Protein AF-A0A849I335-F1 (afdb_monomer_lite)

pLDDT: mean 73.87, std 19.02, range [30.97, 94.5]

Foldseek 3Di:
DDDDPVVVVVVVVPPPPPPPPDPPVPDQLLPNDVVCLVVSLVLLQVLQQVLVVVLCVPPVVVVCPGSLVVLCVCLVVPPVCVVPVVSSLSSLQSSQVSLCVPVPDPSNVHHSCSSNPNVSCVSNVVVNVVVCVVCVVVPPVPDDDD

Radius of gyration: 22.43 Å; chains: 1; bounding box: 72×54×36 Å

Secondary structure (DSSP, 8-state):
----HHHHHHHHTTTTSSSSS-------TTTSSGGGHHHHHHHHHHHHHHHHHHHHHH-GGG----HHHHHHHHH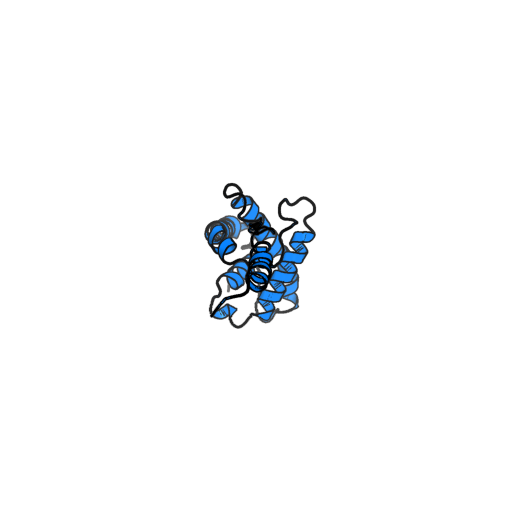TT-TTTTT-HHHHHHHHHHHHHHHHH-TT-TTTT--HHHHT-HHHHHHHHHHHHHHHHHTGGGTTTSSPP-

Sequence (146 aa):
MKMNRKTLVKVAGISLIAGALCACSHQNPLTKDKQNTHDAVVFLYNVATKAQPVIDRQYPQYNINDGAAFYILCMSNASRVRSLPEACERFYQDMANVAKMEKDSPYRSVNLADITDATMWHNLQPSYEEYQSNNADFYSETLPTH

Structure (mmCIF, N/CA/C/O backbone):
data_AF-A0A849I335-F1
#
_entry.id   AF-A0A849I335-F1
#
loop_
_atom_site.group_PDB
_atom_site.id
_atom_site.type_symbol
_atom_site.label_atom_id
_atom_site.label_alt_id
_atom_site.label_comp_id
_atom_site.label_asym_id
_atom_site.label_entity_id
_atom_site.label_seq_id
_atom_site.pdbx_PDB_ins_code
_atom_site.Cartn_x
_atom_site.Cartn_y
_atom_site.Cartn_z
_atom_site.occupancy
_atom_site.B_iso_or_equiv
_atom_site.auth_seq_id
_atom_site.auth_comp_id
_atom_site.auth_asym_id
_atom_site.auth_atom_id
_atom_site.pdbx_PDB_model_num
ATOM 1 N N . MET A 1 1 ? -57.038 -35.726 -4.202 1.00 44.53 1 MET A N 1
ATOM 2 C CA . MET A 1 1 ? -55.665 -36.184 -3.884 1.00 44.53 1 MET A CA 1
ATOM 3 C C . MET A 1 1 ? -55.326 -35.774 -2.456 1.00 44.53 1 MET A C 1
ATOM 5 O O . MET A 1 1 ? -55.276 -34.585 -2.177 1.00 44.53 1 MET A O 1
ATOM 9 N N . LYS A 1 2 ? -55.186 -36.731 -1.527 1.00 40.94 2 LYS A N 1
ATOM 10 C CA . LYS A 1 2 ? -54.819 -36.458 -0.125 1.00 40.94 2 LYS A CA 1
ATOM 11 C C . LYS A 1 2 ? -53.294 -36.388 -0.018 1.00 40.94 2 LYS A C 1
ATOM 13 O O . LYS A 1 2 ? -52.629 -37.417 -0.084 1.00 40.94 2 LYS A O 1
ATOM 18 N N . MET A 1 3 ? -52.746 -35.183 0.120 1.00 41.47 3 MET A N 1
ATOM 19 C CA . MET A 1 3 ? -51.320 -34.985 0.391 1.00 41.47 3 MET A CA 1
ATOM 20 C C . MET A 1 3 ? -50.998 -35.417 1.829 1.00 41.47 3 MET A C 1
ATOM 22 O O . MET A 1 3 ? -51.638 -34.993 2.789 1.00 41.47 3 MET A O 1
ATOM 26 N N . ASN A 1 4 ? -50.029 -36.320 1.957 1.00 46.41 4 ASN A N 1
ATOM 27 C CA . ASN A 1 4 ? -49.679 -37.019 3.188 1.00 46.41 4 ASN A CA 1
ATOM 28 C C . ASN A 1 4 ? -48.866 -36.092 4.120 1.00 46.41 4 ASN A C 1
ATOM 30 O O . ASN A 1 4 ? -47.834 -35.559 3.712 1.00 46.41 4 ASN A O 1
ATOM 34 N N . ARG A 1 5 ? -49.291 -35.917 5.385 1.00 48.34 5 ARG A N 1
ATOM 35 C CA . ARG A 1 5 ? -48.649 -35.026 6.391 1.00 48.34 5 ARG A CA 1
ATOM 36 C C . ARG A 1 5 ? -47.152 -35.301 6.618 1.00 48.34 5 ARG A C 1
ATOM 38 O O . ARG A 1 5 ? -46.440 -34.430 7.106 1.00 48.34 5 ARG A O 1
ATOM 45 N N . LYS A 1 6 ? -46.662 -36.486 6.243 1.00 48.28 6 LYS A N 1
ATOM 46 C CA . LYS A 1 6 ? -45.257 -36.896 6.400 1.00 48.28 6 LYS A CA 1
ATOM 47 C C . LYS A 1 6 ? -44.293 -36.209 5.422 1.00 48.28 6 LYS A C 1
ATOM 49 O O . LYS A 1 6 ? -43.098 -36.182 5.694 1.00 48.28 6 LYS A O 1
ATOM 54 N N . THR A 1 7 ? -44.789 -35.620 4.331 1.00 48.03 7 THR A N 1
ATOM 55 C CA . THR A 1 7 ? -43.936 -34.921 3.351 1.00 48.03 7 THR A CA 1
ATOM 56 C C . THR A 1 7 ? -43.713 -33.450 3.714 1.00 48.03 7 THR A C 1
ATOM 58 O O . THR A 1 7 ? -42.688 -32.884 3.354 1.00 48.03 7 THR A O 1
ATOM 61 N N . LEU A 1 8 ? -44.615 -32.838 4.493 1.00 46.31 8 LEU A N 1
ATOM 62 C CA . LEU A 1 8 ? -44.507 -31.423 4.876 1.00 46.31 8 LEU A CA 1
ATOM 63 C C . LEU A 1 8 ? -43.373 -31.174 5.893 1.00 46.31 8 LEU A C 1
ATOM 65 O O . LEU A 1 8 ? -42.709 -30.142 5.856 1.00 46.31 8 LEU A O 1
ATOM 69 N N . VAL A 1 9 ? -43.104 -32.147 6.770 1.00 49.44 9 VAL A N 1
ATOM 70 C CA . VAL A 1 9 ? -42.127 -32.006 7.868 1.00 49.44 9 VAL A CA 1
ATOM 71 C C . VAL A 1 9 ? -40.674 -32.138 7.386 1.00 49.44 9 VAL A C 1
ATOM 73 O O . VAL A 1 9 ? -39.775 -31.575 8.001 1.00 49.44 9 VAL A O 1
ATOM 76 N N . LYS A 1 10 ? -40.422 -32.804 6.250 1.00 43.75 10 LYS A N 1
ATOM 77 C CA . LYS A 1 10 ? -39.068 -32.879 5.670 1.00 43.75 10 LYS A CA 1
ATOM 78 C C . LYS A 1 10 ? -38.648 -31.610 4.929 1.00 43.75 10 LYS A C 1
ATOM 80 O O . LYS A 1 10 ? -37.455 -31.355 4.827 1.00 43.75 10 LYS A O 1
ATOM 85 N N . VAL A 1 11 ? -39.601 -30.816 4.442 1.00 46.19 11 VAL A N 1
ATOM 86 C CA . VAL A 1 11 ? -39.301 -29.569 3.719 1.00 46.19 11 VAL A CA 1
ATOM 87 C C . VAL A 1 11 ? -39.150 -28.394 4.690 1.00 46.19 11 VAL A C 1
ATOM 89 O O . VAL A 1 11 ? -38.307 -27.533 4.478 1.00 46.19 11 VAL A O 1
ATOM 92 N N . ALA A 1 12 ? -39.877 -28.398 5.813 1.00 47.34 12 ALA A N 1
ATOM 93 C CA . ALA A 1 12 ? -39.787 -27.332 6.815 1.00 47.34 12 ALA A CA 1
ATOM 94 C C . ALA A 1 12 ? -38.504 -27.374 7.678 1.00 47.34 12 ALA A C 1
ATOM 96 O O . ALA A 1 12 ? -38.118 -26.356 8.246 1.00 47.34 12 ALA A O 1
ATOM 97 N N . GLY A 1 13 ? -37.830 -28.527 7.777 1.00 44.16 13 GLY A N 1
ATOM 98 C CA . GLY A 1 13 ? -36.636 -28.702 8.619 1.00 44.16 13 GLY A CA 1
ATOM 99 C C . GLY A 1 13 ? -35.305 -28.286 7.983 1.00 44.16 13 GLY A C 1
ATOM 100 O O . GLY A 1 13 ? -34.298 -28.249 8.681 1.00 44.16 13 GLY A O 1
ATOM 101 N N . ILE A 1 14 ? -35.276 -27.980 6.681 1.00 47.81 14 ILE A N 1
ATOM 102 C CA . ILE A 1 14 ? -34.034 -27.641 5.956 1.00 47.81 14 ILE A CA 1
ATOM 103 C C . ILE A 1 14 ? -33.913 -26.124 5.721 1.00 47.81 14 ILE A C 1
ATOM 105 O O . ILE A 1 14 ? -32.820 -25.607 5.520 1.00 47.81 14 ILE A O 1
ATOM 109 N N . SER A 1 15 ? -35.009 -25.368 5.831 1.00 45.84 15 SER A N 1
ATOM 110 C CA . SER A 1 15 ? -35.026 -23.931 5.516 1.00 45.84 15 SER A CA 1
ATOM 111 C C . SER A 1 15 ? -34.679 -23.001 6.688 1.00 45.84 15 SER A C 1
ATOM 113 O O . SER A 1 15 ? -34.607 -21.794 6.488 1.00 45.84 15 SER A O 1
ATOM 115 N N . LEU A 1 16 ? -34.451 -23.524 7.899 1.00 46.41 16 LEU A N 1
ATOM 116 C CA . LEU A 1 16 ? -34.196 -22.710 9.102 1.00 46.41 16 LEU A CA 1
ATOM 117 C C . LEU A 1 16 ? -32.728 -22.694 9.571 1.00 46.41 16 LEU A C 1
ATOM 119 O O . LEU A 1 16 ? -32.427 -22.082 10.589 1.00 46.41 16 LEU A O 1
ATOM 123 N N . ILE A 1 17 ? -31.800 -23.293 8.812 1.00 48.56 17 ILE A N 1
ATOM 124 C CA . ILE A 1 17 ? -30.348 -23.285 9.112 1.00 48.56 17 ILE A CA 1
ATOM 125 C C . ILE A 1 17 ? -29.553 -22.554 8.010 1.00 48.56 17 ILE A C 1
ATOM 127 O O . ILE A 1 17 ? -28.387 -22.837 7.771 1.00 48.56 17 ILE A O 1
ATOM 131 N N . ALA A 1 18 ? -30.180 -21.610 7.301 1.00 47.25 18 ALA A N 1
ATOM 132 C CA . ALA A 1 18 ? -29.517 -20.824 6.251 1.00 47.25 18 ALA A CA 1
ATOM 133 C C . ALA A 1 18 ? -29.316 -19.337 6.602 1.00 47.25 18 ALA A C 1
ATOM 135 O O . ALA A 1 18 ? -28.767 -18.602 5.791 1.00 47.25 18 ALA A O 1
ATOM 136 N N . GLY A 1 19 ? -29.736 -18.871 7.786 1.00 42.69 19 GLY A N 1
ATOM 137 C CA . GLY A 1 19 ? -29.705 -17.433 8.109 1.00 42.69 19 GLY A CA 1
ATOM 138 C C . GLY A 1 19 ? -28.954 -17.022 9.374 1.00 42.69 19 GLY A C 1
ATOM 139 O O . GLY A 1 19 ? -28.793 -15.830 9.601 1.00 42.69 19 GLY A O 1
ATOM 140 N N . ALA A 1 20 ? -28.511 -17.966 10.210 1.00 48.75 20 ALA A N 1
ATOM 141 C CA . ALA A 1 20 ? -27.988 -17.659 11.549 1.00 48.75 20 ALA A CA 1
ATOM 142 C C . ALA A 1 20 ? -26.482 -17.927 11.731 1.00 48.75 20 ALA A C 1
ATOM 144 O O . ALA A 1 20 ? -25.991 -17.903 12.856 1.00 48.75 20 ALA A O 1
ATOM 145 N N . LEU A 1 21 ? -25.734 -18.161 10.647 1.00 44.47 21 LEU A N 1
ATOM 146 C CA . LEU A 1 21 ? -24.273 -18.239 10.688 1.00 44.47 21 LEU A CA 1
ATOM 147 C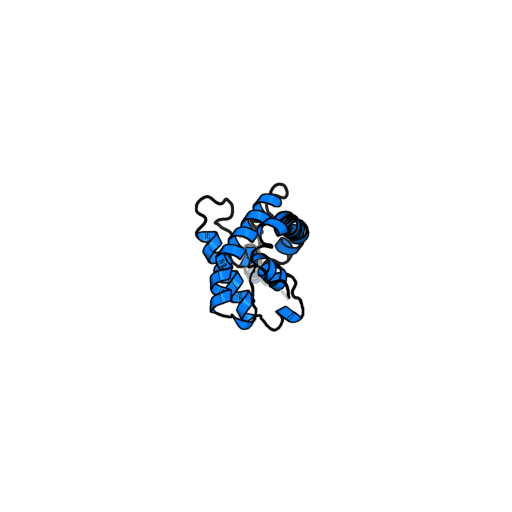 C . LEU A 1 21 ? -23.674 -17.019 9.980 1.00 44.47 21 LEU A C 1
ATOM 149 O O . LEU A 1 21 ? -23.490 -17.004 8.770 1.00 44.47 21 LEU A O 1
ATOM 153 N N . CYS A 1 22 ? -23.394 -16.000 10.788 1.00 45.59 22 CYS A N 1
ATOM 154 C CA . CYS A 1 22 ? -22.252 -15.101 10.646 1.00 45.59 22 CYS A CA 1
ATOM 155 C C . CYS A 1 22 ? -21.998 -14.491 9.258 1.00 45.59 22 CYS A C 1
ATOM 157 O O . CYS A 1 22 ? -20.934 -14.691 8.680 1.00 45.59 22 CYS A O 1
ATOM 159 N N . ALA A 1 23 ? -22.876 -13.604 8.793 1.00 43.69 23 ALA A N 1
ATOM 160 C CA . ALA A 1 23 ? -22.383 -12.466 8.023 1.00 43.69 23 ALA A CA 1
ATOM 161 C C . ALA A 1 23 ? -21.846 -11.423 9.017 1.00 43.69 23 ALA A C 1
ATOM 163 O O . ALA A 1 23 ? -22.449 -10.373 9.226 1.00 43.69 23 ALA A O 1
ATOM 164 N N . CYS A 1 24 ? -20.710 -11.713 9.662 1.00 51.41 24 CYS A N 1
ATOM 165 C CA . CYS A 1 24 ? -19.822 -10.613 10.017 1.00 51.41 24 CYS A CA 1
ATOM 166 C C . CYS A 1 24 ? -19.453 -10.01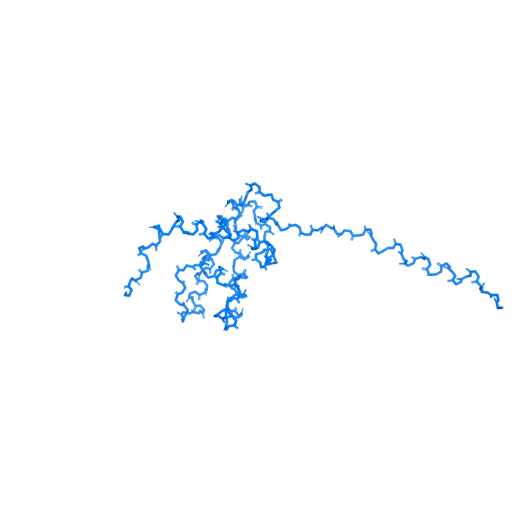2 8.665 1.00 51.41 24 CYS A C 1
ATOM 168 O O . CYS A 1 24 ? -18.678 -10.625 7.934 1.00 51.41 24 CYS A O 1
ATOM 170 N N . SER A 1 25 ? -20.083 -8.904 8.266 1.00 57.91 25 SER A N 1
ATOM 171 C CA . SER A 1 25 ? -19.614 -8.152 7.107 1.00 57.91 25 SER A CA 1
ATOM 172 C C . SER A 1 25 ? -18.126 -7.935 7.343 1.00 57.91 25 SER A C 1
ATOM 174 O O . SER A 1 25 ? -17.770 -7.299 8.338 1.00 57.91 25 SER A O 1
ATOM 176 N N . HIS A 1 26 ? -17.272 -8.557 6.527 1.00 68.38 26 HIS A N 1
ATOM 177 C CA . HIS A 1 26 ? -15.831 -8.374 6.619 1.00 68.38 26 HIS A CA 1
ATOM 178 C C . HIS A 1 26 ? -15.572 -6.898 6.343 1.00 68.38 26 HIS A C 1
ATOM 180 O O . HIS A 1 26 ? -15.600 -6.451 5.200 1.00 68.38 26 HIS A O 1
ATOM 186 N N . GLN A 1 27 ? -15.487 -6.113 7.413 1.00 81.38 27 GLN A N 1
ATOM 187 C CA . GLN A 1 27 ? -15.299 -4.682 7.320 1.00 81.38 27 GLN A CA 1
ATOM 188 C C . GLN A 1 27 ? -13.805 -4.461 7.184 1.00 81.38 27 GLN A C 1
ATOM 190 O O . GLN A 1 27 ? -13.044 -4.813 8.087 1.00 81.38 27 GLN A O 1
ATOM 195 N N . ASN A 1 28 ? -13.406 -3.906 6.044 1.00 90.00 28 ASN A N 1
ATOM 196 C CA . ASN A 1 28 ? -12.010 -3.670 5.732 1.00 90.00 28 ASN A CA 1
ATOM 197 C C . ASN A 1 28 ? -11.363 -2.829 6.853 1.00 90.00 28 ASN A C 1
ATOM 199 O O . ASN A 1 28 ? -11.822 -1.706 7.101 1.00 90.00 28 ASN A O 1
ATOM 203 N N . PRO A 1 29 ? -10.320 -3.334 7.543 1.00 89.50 29 PRO A N 1
ATOM 204 C CA . PRO A 1 29 ? -9.705 -2.641 8.675 1.00 89.50 29 PRO A CA 1
ATOM 205 C C . PRO A 1 29 ? -9.216 -1.230 8.331 1.00 89.50 29 PRO A C 1
ATOM 207 O O . PRO A 1 29 ? -9.213 -0.363 9.199 1.00 89.50 29 PRO A O 1
ATOM 210 N N . LEU A 1 30 ? -8.861 -0.987 7.065 1.00 90.50 30 LEU A N 1
ATOM 211 C CA . LEU A 1 30 ? -8.361 0.296 6.565 1.00 90.50 30 LEU A CA 1
ATOM 212 C C . LEU A 1 30 ? -9.449 1.373 6.468 1.00 90.50 30 LEU A C 1
ATOM 214 O O . LEU A 1 30 ? -9.141 2.558 6.448 1.00 90.50 30 LEU A O 1
ATOM 218 N N . THR A 1 31 ? -10.725 0.983 6.408 1.00 88.88 31 THR A N 1
ATOM 219 C CA . THR A 1 31 ? -11.866 1.918 6.297 1.00 88.88 31 THR A CA 1
ATOM 220 C C . THR A 1 31 ? -12.913 1.716 7.383 1.00 88.88 31 THR A C 1
ATOM 222 O O . THR A 1 31 ? -13.978 2.338 7.355 1.00 88.88 31 THR A O 1
ATOM 225 N N . LYS A 1 32 ? -12.613 0.861 8.365 1.00 83.12 32 LYS A N 1
ATOM 226 C CA . LYS A 1 32 ? -13.505 0.571 9.483 1.00 83.12 32 LYS A CA 1
ATOM 227 C C . LYS A 1 32 ? -13.828 1.828 10.292 1.00 83.12 32 LYS A C 1
ATOM 229 O O . LYS A 1 32 ? -14.997 2.068 10.592 1.00 83.12 32 LYS A O 1
ATOM 234 N N . ASP A 1 33 ? -12.812 2.642 10.562 1.00 76.50 33 ASP A N 1
ATOM 235 C CA . ASP A 1 33 ? -12.925 3.866 11.348 1.00 76.50 33 ASP A CA 1
ATOM 236 C C . ASP A 1 33 ? -12.661 5.082 10.452 1.00 76.50 33 ASP A C 1
ATOM 238 O O . ASP A 1 33 ? -11.518 5.438 10.179 1.00 76.50 33 ASP A O 1
ATOM 242 N N . LYS A 1 34 ? -13.730 5.750 9.993 1.00 66.00 34 LYS A N 1
ATOM 243 C CA . LYS A 1 34 ? -13.641 6.889 9.051 1.00 66.00 34 LYS A CA 1
ATOM 244 C C . LYS A 1 34 ? -12.759 8.051 9.541 1.00 66.00 34 LYS A C 1
ATOM 246 O O . LYS A 1 34 ? -12.281 8.838 8.729 1.00 66.00 34 LYS A O 1
ATOM 251 N N . GLN A 1 35 ? -12.548 8.163 10.854 1.00 62.25 35 GLN A N 1
ATOM 252 C CA . GLN A 1 35 ? -11.694 9.187 11.467 1.00 62.25 35 GLN A CA 1
ATOM 253 C C . GLN A 1 35 ? -10.189 8.891 11.329 1.00 62.25 35 GLN A C 1
ATOM 255 O O . GLN A 1 35 ? -9.396 9.813 11.468 1.00 62.25 35 GLN A O 1
ATOM 260 N N . ASN A 1 36 ? -9.800 7.658 10.981 1.00 77.00 36 ASN A N 1
ATOM 261 C CA . ASN A 1 36 ? -8.402 7.222 10.846 1.00 77.00 36 ASN A CA 1
ATOM 262 C C . ASN A 1 36 ? -7.955 7.028 9.389 1.00 77.00 36 ASN A C 1
ATOM 264 O O . ASN A 1 36 ? -7.040 6.264 9.090 1.00 77.00 36 ASN A O 1
ATOM 268 N N . THR A 1 37 ? -8.588 7.759 8.471 1.00 84.75 37 THR A N 1
ATOM 269 C CA . THR A 1 37 ? -8.240 7.758 7.042 1.00 84.75 37 THR A CA 1
ATOM 270 C C . THR A 1 37 ? -6.763 8.116 6.820 1.00 84.75 37 THR A C 1
ATOM 272 O O . THR A 1 37 ? -6.104 7.491 5.995 1.00 84.75 37 THR A O 1
ATOM 275 N N . HIS A 1 38 ? -6.214 9.058 7.598 1.00 87.56 38 HIS A N 1
ATOM 276 C CA . HIS A 1 38 ? -4.799 9.434 7.520 1.00 87.56 38 HIS A CA 1
ATOM 277 C C . HIS A 1 38 ? -3.862 8.278 7.901 1.00 87.56 38 HIS A C 1
ATOM 279 O O . HIS A 1 38 ? -2.977 7.932 7.125 1.00 87.56 38 HIS A O 1
ATOM 285 N N . ASP A 1 39 ? -4.093 7.631 9.047 1.00 89.06 39 ASP A N 1
ATOM 286 C CA . ASP A 1 39 ? -3.271 6.506 9.513 1.00 89.06 39 ASP A CA 1
ATOM 287 C C . ASP A 1 39 ? -3.319 5.325 8.535 1.00 89.06 39 ASP A C 1
ATOM 289 O O . ASP A 1 39 ? -2.298 4.685 8.277 1.00 89.06 39 ASP A O 1
ATOM 293 N N . ALA A 1 40 ? -4.491 5.058 7.949 1.00 91.94 40 ALA A N 1
ATOM 294 C CA . ALA A 1 40 ?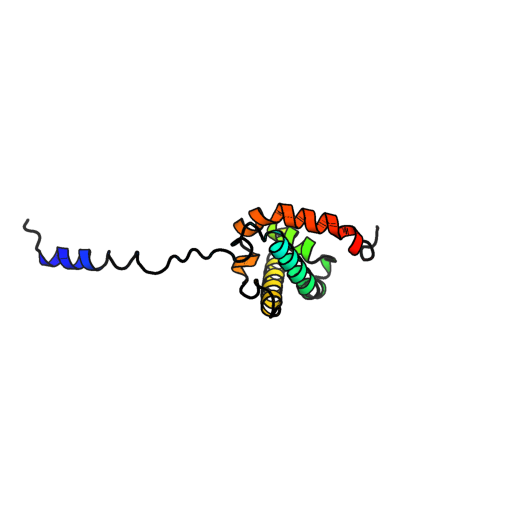 -4.657 4.029 6.928 1.00 91.94 40 ALA A CA 1
ATOM 295 C C . ALA A 1 40 ? -3.854 4.352 5.657 1.00 91.94 40 ALA A C 1
ATOM 297 O O . ALA A 1 40 ? -3.196 3.468 5.107 1.00 91.94 40 ALA A O 1
ATOM 298 N N . VAL A 1 41 ? -3.861 5.613 5.215 1.00 91.94 41 VAL A N 1
ATOM 299 C CA . VAL A 1 41 ? -3.063 6.082 4.071 1.00 91.94 41 VAL A CA 1
ATOM 300 C C . VAL A 1 41 ? -1.567 5.963 4.355 1.00 91.94 41 VAL A C 1
ATOM 302 O O . VAL A 1 41 ? -0.847 5.379 3.547 1.00 91.94 41 VAL A O 1
ATOM 305 N N . VAL A 1 42 ? -1.102 6.440 5.513 1.00 90.75 42 VAL A N 1
ATOM 306 C CA . VAL A 1 42 ? 0.308 6.337 5.926 1.00 90.75 42 VAL A CA 1
ATOM 307 C C . VAL A 1 42 ? 0.745 4.875 5.983 1.00 90.75 42 VAL A C 1
ATOM 309 O O . VAL A 1 42 ? 1.829 4.519 5.518 1.00 90.75 42 VAL A O 1
ATOM 312 N N . PHE A 1 43 ? -0.106 4.000 6.518 1.00 92.25 43 PHE A N 1
ATOM 313 C CA . PHE A 1 43 ? 0.155 2.569 6.548 1.00 92.25 43 PHE A CA 1
ATOM 314 C C . PHE A 1 43 ? 0.283 1.974 5.140 1.00 92.25 43 PHE A C 1
ATOM 316 O O . PHE A 1 43 ? 1.280 1.309 4.860 1.00 92.25 43 PHE A O 1
ATOM 323 N N . LEU A 1 44 ? -0.683 2.228 4.251 1.00 93.00 44 LEU A N 1
ATOM 324 C CA . LEU A 1 44 ? -0.657 1.723 2.876 1.00 93.00 44 LEU A CA 1
ATOM 325 C C . LEU A 1 44 ? 0.572 2.217 2.111 1.00 93.00 44 LEU A C 1
ATOM 327 O O . LEU A 1 44 ? 1.234 1.415 1.454 1.00 93.00 44 LEU A O 1
ATOM 331 N N . TYR A 1 45 ? 0.916 3.497 2.258 1.00 91.25 45 TYR A N 1
ATOM 332 C CA . TYR A 1 45 ? 2.106 4.088 1.655 1.00 91.25 45 TYR A CA 1
ATOM 333 C C . TYR A 1 45 ? 3.378 3.381 2.135 1.00 91.25 45 TYR A C 1
ATOM 335 O O . TYR A 1 45 ? 4.176 2.906 1.331 1.00 91.25 45 TYR A O 1
ATOM 343 N N . ASN A 1 46 ? 3.546 3.229 3.452 1.00 90.25 46 ASN A N 1
ATOM 344 C CA . ASN A 1 46 ? 4.717 2.571 4.033 1.00 90.25 46 ASN A CA 1
ATOM 345 C C . ASN A 1 46 ? 4.857 1.115 3.584 1.00 90.25 46 ASN A C 1
ATOM 347 O O . ASN A 1 46 ? 5.959 0.653 3.282 1.00 90.25 46 ASN A O 1
ATOM 351 N N . VAL A 1 47 ? 3.743 0.386 3.547 1.00 92.62 47 VAL A N 1
ATOM 352 C CA . VAL A 1 47 ? 3.709 -1.004 3.095 1.00 92.62 47 VAL A CA 1
ATOM 353 C C . VAL A 1 47 ? 4.060 -1.103 1.605 1.00 92.62 47 VAL A C 1
ATOM 355 O O . VAL A 1 47 ? 4.850 -1.971 1.233 1.00 92.62 4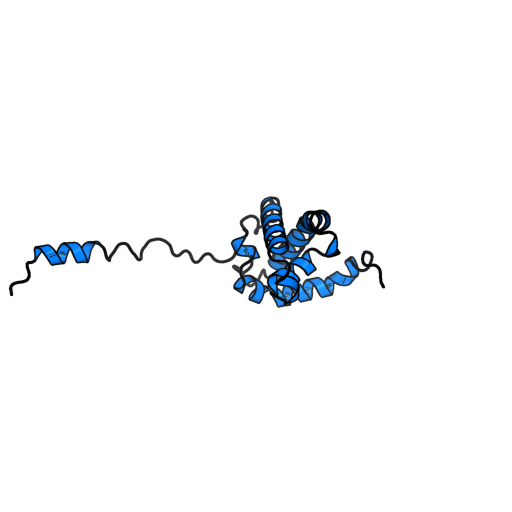7 VAL A O 1
ATOM 358 N N . ALA A 1 48 ? 3.545 -0.198 0.768 1.00 91.50 48 ALA A N 1
ATOM 359 C CA . ALA A 1 48 ? 3.849 -0.133 -0.660 1.00 91.50 48 ALA A CA 1
ATOM 360 C C . ALA A 1 48 ? 5.336 0.172 -0.918 1.00 91.50 48 ALA A C 1
ATOM 362 O O . ALA A 1 48 ? 6.000 -0.550 -1.663 1.00 91.50 48 ALA A O 1
ATOM 363 N N . THR A 1 49 ? 5.893 1.171 -0.232 1.00 88.56 49 THR A N 1
ATOM 364 C CA . THR A 1 49 ? 7.317 1.536 -0.313 1.00 88.56 49 THR A CA 1
ATOM 365 C C . THR A 1 49 ? 8.227 0.382 0.111 1.00 88.56 49 THR A C 1
ATOM 367 O O . THR A 1 49 ? 9.220 0.084 -0.547 1.00 88.56 49 THR A O 1
ATOM 370 N N . LYS A 1 50 ? 7.879 -0.341 1.180 1.00 90.06 50 LYS A N 1
ATOM 371 C CA . LYS A 1 50 ? 8.645 -1.514 1.637 1.00 90.06 50 LYS A CA 1
ATOM 372 C C . LYS A 1 50 ? 8.520 -2.725 0.704 1.00 90.06 50 LYS A C 1
ATOM 374 O O . LYS A 1 50 ? 9.426 -3.557 0.683 1.00 90.06 50 LYS A O 1
ATOM 379 N N . ALA A 1 51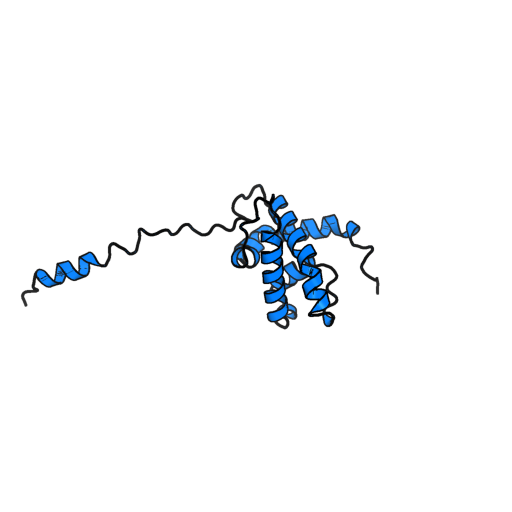 ? 7.432 -2.840 -0.057 1.00 89.94 51 ALA A N 1
ATOM 380 C CA . ALA A 1 51 ? 7.237 -3.899 -1.048 1.00 89.94 51 ALA A CA 1
ATOM 381 C C . ALA A 1 51 ? 7.967 -3.621 -2.381 1.00 89.94 51 ALA A C 1
ATOM 383 O O . ALA A 1 51 ? 8.295 -4.560 -3.111 1.00 89.94 51 ALA A O 1
ATOM 384 N N . GLN A 1 52 ? 8.277 -2.354 -2.678 1.00 86.25 52 GLN A N 1
ATOM 385 C CA . GLN A 1 52 ? 8.913 -1.904 -3.924 1.00 86.25 52 GLN A CA 1
ATOM 386 C C . GLN A 1 52 ? 10.170 -2.698 -4.338 1.00 86.25 52 GLN A C 1
ATOM 388 O O . GLN A 1 52 ? 10.230 -3.116 -5.497 1.00 86.25 52 GLN A O 1
ATOM 393 N N . PRO A 1 53 ? 11.132 -3.031 -3.445 1.00 83.06 53 PRO A N 1
ATOM 394 C CA . PRO A 1 53 ? 12.367 -3.708 -3.855 1.00 83.06 53 PRO A CA 1
ATOM 395 C C . PRO A 1 53 ? 12.166 -5.102 -4.470 1.00 83.06 53 PRO A C 1
ATOM 397 O O . PRO A 1 53 ? 13.108 -5.676 -5.031 1.00 83.06 53 PRO A O 1
ATOM 400 N N . VAL A 1 54 ? 10.981 -5.705 -4.310 1.00 71.69 54 VAL A N 1
ATOM 401 C CA . VAL A 1 54 ? 10.638 -6.967 -4.978 1.00 71.69 54 VAL A CA 1
ATOM 402 C C . VAL A 1 54 ? 10.267 -6.724 -6.437 1.00 71.69 54 VAL A C 1
ATOM 404 O O . VAL A 1 54 ? 10.695 -7.484 -7.307 1.00 71.69 54 VAL A O 1
ATOM 407 N N . ILE A 1 55 ? 9.544 -5.641 -6.713 1.00 71.94 55 ILE A N 1
ATOM 408 C CA . ILE A 1 55 ? 9.157 -5.251 -8.067 1.00 71.94 55 ILE A CA 1
ATOM 409 C C . ILE A 1 55 ? 10.356 -4.738 -8.851 1.00 71.94 55 ILE A C 1
ATOM 411 O O . ILE A 1 55 ? 10.545 -5.184 -9.978 1.00 71.94 55 ILE A O 1
ATOM 415 N N . ASP A 1 56 ? 11.233 -3.942 -8.242 1.00 74.88 56 ASP A N 1
ATOM 416 C CA . ASP A 1 56 ? 12.448 -3.449 -8.910 1.00 74.88 56 ASP A CA 1
ATOM 417 C C . ASP A 1 56 ? 13.348 -4.590 -9.397 1.00 74.88 56 ASP A C 1
ATOM 419 O O . ASP A 1 56 ? 13.945 -4.524 -10.471 1.00 74.88 56 ASP A O 1
ATOM 423 N N . ARG A 1 57 ? 13.417 -5.682 -8.623 1.00 75.62 57 ARG A N 1
ATOM 424 C CA . ARG A 1 57 ? 14.190 -6.876 -8.990 1.00 75.62 57 ARG A CA 1
ATOM 425 C C . ARG A 1 57 ? 13.515 -7.741 -10.044 1.00 75.62 57 ARG A C 1
ATOM 427 O O . ARG A 1 57 ? 14.211 -8.315 -10.876 1.00 75.62 57 ARG A O 1
ATOM 434 N N . GLN A 1 58 ? 12.199 -7.913 -9.962 1.00 71.88 58 GLN A N 1
ATOM 435 C CA . GLN A 1 58 ? 11.468 -8.841 -10.833 1.00 71.88 58 GLN A CA 1
ATOM 436 C C . GLN A 1 58 ? 11.027 -8.195 -12.146 1.00 71.88 58 GLN A C 1
ATOM 438 O O . GLN A 1 58 ? 10.886 -8.890 -13.150 1.00 71.88 58 GLN A O 1
ATOM 443 N N . TYR A 1 59 ? 10.852 -6.876 -12.151 1.00 70.88 59 TYR A N 1
ATOM 444 C CA . TYR A 1 59 ? 10.330 -6.120 -13.279 1.00 70.88 59 TYR A CA 1
ATOM 445 C C . TYR A 1 59 ? 11.099 -4.806 -13.521 1.00 70.88 59 TYR A C 1
ATOM 447 O O . TYR A 1 59 ? 10.503 -3.723 -13.550 1.00 70.88 59 TYR A O 1
ATOM 455 N N . PRO A 1 60 ? 12.425 -4.878 -13.746 1.00 69.38 60 PRO A N 1
ATOM 456 C CA . PRO A 1 60 ? 13.281 -3.699 -13.906 1.00 69.38 60 PRO A CA 1
ATOM 457 C C . PRO A 1 60 ? 12.864 -2.794 -15.078 1.00 69.38 60 PRO A C 1
ATOM 459 O O . PRO A 1 60 ? 13.149 -1.599 -15.074 1.00 69.38 60 PRO A O 1
ATOM 462 N N . GLN A 1 61 ? 12.150 -3.332 -16.072 1.00 65.06 61 GLN A N 1
ATOM 463 C CA . GLN A 1 61 ? 11.656 -2.588 -17.232 1.00 65.06 61 GLN A CA 1
ATOM 464 C C . GLN A 1 61 ? 10.624 -1.501 -16.898 1.00 65.06 61 GLN A C 1
ATOM 466 O O . GLN A 1 61 ? 10.365 -0.647 -17.744 1.00 65.06 61 GLN A O 1
ATOM 471 N N . TYR A 1 62 ? 10.013 -1.532 -15.709 1.00 64.44 62 TYR A N 1
ATOM 472 C CA . TYR A 1 62 ? 8.999 -0.544 -15.331 1.00 64.44 62 TYR A CA 1
ATOM 473 C C . TYR A 1 62 ? 9.565 0.673 -14.597 1.00 64.44 62 TYR A C 1
ATOM 475 O O . TYR A 1 62 ? 8.821 1.635 -14.436 1.00 64.44 62 TYR A O 1
ATOM 483 N N . ASN A 1 63 ? 10.855 0.664 -14.218 1.00 63.78 63 ASN A N 1
ATOM 484 C CA . ASN A 1 63 ? 11.545 1.776 -13.544 1.00 63.78 63 ASN A CA 1
ATOM 485 C C . ASN A 1 63 ? 10.690 2.407 -12.426 1.00 63.78 63 ASN A C 1
ATOM 487 O O . ASN A 1 63 ? 10.398 3.606 -12.427 1.00 63.78 63 ASN A O 1
ATOM 491 N N . ILE A 1 64 ? 10.196 1.555 -11.526 1.00 65.88 64 ILE A N 1
ATOM 492 C CA . ILE A 1 64 ? 9.249 1.940 -10.483 1.00 65.88 64 ILE A CA 1
ATOM 493 C C . ILE A 1 64 ? 10.047 2.429 -9.280 1.00 65.88 64 ILE A C 1
ATOM 495 O O . ILE A 1 64 ? 10.400 1.666 -8.396 1.00 65.88 64 ILE A O 1
ATOM 499 N N . ASN A 1 65 ? 10.330 3.726 -9.236 1.00 66.81 65 ASN A N 1
ATOM 500 C CA . ASN A 1 65 ? 11.083 4.310 -8.121 1.00 66.81 65 ASN A CA 1
ATOM 501 C C . ASN A 1 65 ? 10.203 4.675 -6.915 1.00 66.81 65 ASN A C 1
ATOM 503 O O . ASN A 1 65 ? 10.727 5.107 -5.892 1.00 66.81 65 ASN A O 1
ATOM 507 N N . ASP A 1 66 ? 8.890 4.461 -7.022 1.00 79.38 66 ASP A N 1
ATOM 508 C CA . ASP A 1 66 ? 7.910 4.760 -5.983 1.00 79.38 66 ASP A CA 1
ATOM 509 C C . ASP A 1 66 ? 6.866 3.629 -5.899 1.00 79.38 66 ASP A C 1
ATOM 511 O O . ASP A 1 66 ? 5.981 3.491 -6.753 1.00 79.38 66 ASP A O 1
ATOM 515 N N . GLY A 1 67 ? 6.975 2.800 -4.856 1.00 83.12 67 GLY A N 1
ATOM 516 C CA . GLY A 1 67 ? 6.014 1.734 -4.571 1.00 83.12 67 GLY A CA 1
ATOM 517 C C . GLY A 1 67 ? 4.587 2.249 -4.356 1.00 83.12 67 GLY A C 1
ATOM 518 O O . GLY A 1 67 ? 3.632 1.584 -4.759 1.00 83.12 67 GLY A O 1
ATOM 519 N N . ALA A 1 68 ? 4.411 3.445 -3.789 1.00 85.38 68 ALA A N 1
ATOM 520 C CA . ALA A 1 68 ? 3.097 4.050 -3.614 1.00 85.38 68 ALA A CA 1
ATOM 521 C C . ALA A 1 68 ? 2.485 4.471 -4.956 1.00 85.38 68 ALA A C 1
ATOM 523 O O . ALA A 1 68 ? 1.309 4.193 -5.196 1.00 85.38 68 ALA A O 1
ATOM 524 N N . ALA A 1 69 ? 3.276 5.048 -5.865 1.00 82.25 69 ALA A N 1
ATOM 525 C CA . ALA A 1 69 ? 2.831 5.321 -7.233 1.00 82.25 69 ALA A CA 1
ATOM 526 C C . ALA A 1 69 ? 2.427 4.033 -7.966 1.00 82.25 69 ALA A C 1
ATOM 528 O O . ALA A 1 69 ? 1.425 4.009 -8.684 1.00 82.25 69 ALA A O 1
ATOM 529 N N . PHE A 1 70 ? 3.168 2.942 -7.759 1.00 83.75 70 PHE A N 1
ATOM 530 C CA . PHE A 1 70 ? 2.824 1.648 -8.343 1.00 83.75 70 PHE A CA 1
ATOM 531 C C . PHE A 1 70 ? 1.550 1.045 -7.754 1.00 83.75 70 PHE A C 1
ATOM 533 O O . PHE A 1 70 ? 0.741 0.484 -8.492 1.00 83.75 70 PHE A O 1
ATOM 540 N N . TYR A 1 71 ? 1.321 1.219 -6.452 1.00 88.88 71 TYR A N 1
ATOM 541 C CA . TYR A 1 71 ? 0.071 0.827 -5.811 1.00 88.88 71 TYR A CA 1
ATOM 542 C C . TYR A 1 71 ? -1.134 1.542 -6.438 1.00 88.88 71 TYR A C 1
ATOM 544 O O . TYR A 1 71 ? -2.083 0.880 -6.866 1.00 88.88 71 TYR A O 1
ATOM 552 N N . ILE A 1 72 ? -1.065 2.876 -6.564 1.00 86.50 72 ILE A N 1
ATOM 553 C CA . ILE A 1 72 ? -2.102 3.697 -7.216 1.00 86.50 72 ILE A CA 1
ATOM 554 C C . ILE A 1 72 ? -2.324 3.213 -8.646 1.00 86.50 72 ILE A C 1
ATOM 556 O O . ILE A 1 72 ? -3.464 3.007 -9.065 1.00 86.50 72 ILE A O 1
ATOM 560 N N . LEU A 1 73 ? -1.234 3.001 -9.391 1.00 82.81 73 LEU A N 1
ATOM 561 C CA . LEU A 1 73 ? -1.288 2.501 -10.757 1.00 82.81 73 LEU A CA 1
ATOM 562 C C . LEU A 1 73 ? -2.088 1.194 -10.791 1.00 82.81 73 LEU A C 1
ATOM 564 O O . LEU A 1 73 ? -3.115 1.143 -11.465 1.00 82.81 73 LEU A O 1
ATOM 568 N N . CYS A 1 74 ? -1.704 0.192 -10.001 1.00 86.31 74 CYS A N 1
ATOM 569 C CA . CYS A 1 74 ? -2.390 -1.094 -9.947 1.00 86.31 74 CYS A CA 1
ATOM 570 C C . CYS A 1 74 ? -3.877 -0.980 -9.545 1.00 86.31 74 CYS A C 1
ATOM 572 O O . CYS A 1 74 ? -4.721 -1.611 -10.180 1.00 86.31 74 CYS A O 1
ATOM 574 N N . MET A 1 75 ? -4.230 -0.129 -8.571 1.00 88.38 75 MET A N 1
ATOM 575 C CA . MET A 1 75 ? -5.627 0.066 -8.138 1.00 88.38 75 MET A CA 1
ATOM 576 C C . MET A 1 75 ? -6.481 0.863 -9.136 1.00 88.38 75 MET A C 1
ATOM 578 O O . MET A 1 75 ? -7.685 0.629 -9.254 1.00 88.38 75 MET A O 1
ATOM 582 N N . SER A 1 76 ? -5.877 1.779 -9.900 1.00 79.31 76 SER A N 1
ATOM 583 C CA . SER A 1 76 ? -6.582 2.636 -10.866 1.00 79.31 76 SER A CA 1
ATOM 584 C C . SER A 1 76 ? -7.173 1.877 -12.062 1.00 79.31 76 SER A C 1
ATOM 586 O O . SER A 1 76 ? -7.947 2.448 -12.831 1.00 79.31 76 SER A O 1
ATOM 588 N N . ASN A 1 77 ? -6.804 0.601 -12.261 1.00 67.25 77 ASN A N 1
ATOM 589 C CA . ASN A 1 77 ? -7.175 -0.199 -13.436 1.00 67.25 77 ASN A CA 1
ATOM 590 C C . ASN A 1 77 ? -6.875 0.503 -14.780 1.00 67.25 77 ASN A C 1
ATOM 592 O O . ASN A 1 77 ? -7.517 0.218 -15.804 1.00 67.25 77 ASN A O 1
ATOM 596 N N . ALA A 1 78 ? -5.901 1.424 -14.792 1.00 64.62 78 ALA A N 1
ATOM 597 C CA . ALA A 1 78 ? -5.496 2.160 -15.980 1.00 64.62 78 ALA A CA 1
ATOM 598 C C . ALA A 1 78 ? -5.126 1.197 -17.120 1.00 64.62 78 ALA A C 1
ATOM 600 O O . ALA A 1 78 ? -4.653 0.083 -16.907 1.00 64.62 78 ALA A O 1
ATOM 601 N N . SER A 1 79 ? -5.304 1.613 -18.372 1.00 55.97 79 SER A N 1
ATOM 602 C CA . SER A 1 79 ? -5.002 0.773 -19.543 1.00 55.97 79 SER A CA 1
ATOM 603 C C . SER A 1 79 ? -3.561 0.234 -19.555 1.00 55.97 79 SER A C 1
ATOM 605 O O . SER A 1 79 ? -3.353 -0.907 -19.958 1.00 55.97 79 SER A O 1
ATOM 607 N N . ARG A 1 80 ? -2.592 0.999 -19.030 1.00 52.81 80 ARG A N 1
ATOM 608 C CA . ARG A 1 80 ? -1.192 0.575 -18.806 1.00 52.81 80 ARG A CA 1
ATOM 609 C C . ARG A 1 80 ? -1.022 -0.545 -17.766 1.00 52.81 80 ARG A C 1
ATOM 611 O O . ARG A 1 80 ? -0.029 -1.258 -17.803 1.00 52.81 80 ARG A O 1
ATOM 618 N N . VAL A 1 81 ? -1.979 -0.716 -16.858 1.00 57.56 81 VAL A N 1
ATOM 619 C CA . VAL A 1 81 ? -1.999 -1.758 -15.812 1.00 57.56 81 VAL A CA 1
ATOM 620 C C . VAL A 1 81 ? -2.560 -3.062 -16.348 1.00 57.56 81 VAL A C 1
ATOM 622 O O . VAL A 1 81 ? -2.150 -4.134 -15.920 1.00 57.56 81 VAL A O 1
ATOM 625 N N . ARG A 1 82 ? -3.459 -2.997 -17.338 1.00 56.41 82 ARG A N 1
ATOM 626 C CA . ARG A 1 82 ? -4.023 -4.200 -17.973 1.00 56.41 82 ARG A CA 1
ATOM 627 C C . ARG A 1 82 ? -2.955 -5.066 -18.647 1.00 56.41 82 ARG A C 1
ATOM 629 O O . ARG A 1 82 ? -3.191 -6.249 -18.852 1.00 56.41 82 ARG A O 1
ATOM 636 N N . SER A 1 83 ? -1.790 -4.495 -18.961 1.00 60.03 83 SER A N 1
ATOM 637 C CA . SER A 1 83 ? -0.611 -5.228 -19.434 1.00 60.03 83 SER A CA 1
ATOM 638 C C . SER A 1 83 ? 0.283 -5.794 -18.321 1.00 60.03 83 SER A C 1
ATOM 640 O O . SER A 1 83 ? 1.246 -6.478 -18.649 1.00 60.03 83 SER A O 1
ATOM 642 N N . LEU A 1 84 ? -0.010 -5.529 -17.038 1.00 73.38 84 LEU A N 1
ATOM 643 C CA . LEU A 1 84 ? 0.807 -5.876 -15.859 1.00 73.38 84 LEU A CA 1
ATOM 644 C C . LEU A 1 84 ? 0.077 -6.683 -14.760 1.00 73.38 84 LEU A C 1
ATOM 646 O O . LEU A 1 84 ? 0.371 -6.473 -13.579 1.00 73.38 84 LEU A O 1
ATOM 650 N N . PRO A 1 85 ? -0.860 -7.599 -15.076 1.00 79.44 85 PRO A N 1
ATOM 651 C CA . PRO A 1 85 ? -1.653 -8.266 -14.042 1.00 79.44 85 PRO A CA 1
ATOM 652 C C . PRO A 1 85 ? -0.786 -9.051 -13.046 1.00 79.44 85 PRO A C 1
ATOM 654 O O . PRO A 1 85 ? -0.989 -8.941 -11.840 1.00 79.44 85 PRO A O 1
ATOM 657 N N . GLU A 1 86 ? 0.233 -9.761 -13.534 1.00 84.12 86 GLU A N 1
ATOM 658 C CA . GLU A 1 86 ? 1.141 -10.562 -12.700 1.00 84.12 86 GLU A CA 1
ATOM 659 C C . GLU A 1 86 ? 2.014 -9.694 -11.780 1.00 84.12 86 GLU A C 1
ATOM 661 O O . GLU A 1 86 ? 2.253 -10.048 -10.624 1.00 84.12 86 GLU A O 1
ATOM 666 N N . ALA A 1 87 ? 2.459 -8.528 -12.262 1.00 84.69 87 ALA A N 1
ATOM 667 C CA . ALA A 1 87 ? 3.271 -7.608 -11.470 1.00 84.69 87 ALA A CA 1
ATOM 668 C C . ALA A 1 87 ? 2.453 -6.968 -10.340 1.00 84.69 87 ALA A C 1
ATOM 670 O O . ALA A 1 87 ? 2.926 -6.901 -9.206 1.00 84.69 87 ALA A O 1
ATOM 671 N N . CYS A 1 88 ? 1.214 -6.555 -10.622 1.00 87.50 88 CYS A N 1
ATOM 672 C CA . CYS A 1 88 ? 0.316 -6.020 -9.602 1.00 87.50 88 CYS A CA 1
ATOM 673 C C . CYS A 1 88 ? -0.083 -7.084 -8.577 1.00 87.50 88 CYS A C 1
ATOM 675 O O . CYS A 1 88 ? -0.001 -6.828 -7.378 1.00 87.50 88 CYS A O 1
ATOM 677 N N . GLU A 1 89 ? -0.440 -8.295 -9.019 1.00 89.56 89 GLU A N 1
ATOM 678 C CA . GLU A 1 89 ? -0.751 -9.397 -8.104 1.00 89.56 89 GLU A CA 1
ATOM 679 C C . GLU A 1 89 ? 0.422 -9.684 -7.165 1.00 89.56 89 GLU A C 1
ATOM 681 O O . GLU A 1 89 ? 0.246 -9.762 -5.945 1.00 89.56 89 GLU A O 1
ATOM 686 N N . ARG A 1 90 ? 1.635 -9.783 -7.720 1.00 89.94 90 ARG A N 1
ATOM 687 C CA . ARG A 1 90 ? 2.830 -10.021 -6.920 1.00 89.94 90 ARG A CA 1
ATOM 688 C C . ARG A 1 90 ? 3.080 -8.896 -5.920 1.00 89.94 90 ARG A C 1
ATOM 690 O O . ARG A 1 90 ? 3.341 -9.165 -4.749 1.00 89.94 90 ARG A O 1
ATOM 697 N N . PHE A 1 91 ? 2.958 -7.651 -6.363 1.00 91.06 91 PHE A N 1
ATOM 698 C CA . PHE A 1 91 ? 3.145 -6.495 -5.499 1.00 91.06 91 PHE A CA 1
ATOM 699 C C . PHE A 1 91 ? 2.162 -6.481 -4.330 1.00 91.06 91 PHE A C 1
ATOM 701 O O . PHE A 1 91 ? 2.569 -6.283 -3.187 1.00 91.06 91 PHE A O 1
ATOM 708 N N . TYR A 1 92 ? 0.887 -6.779 -4.581 1.00 92.94 92 TYR A N 1
ATOM 709 C CA . TYR A 1 92 ? -0.105 -6.877 -3.516 1.00 92.94 92 TYR A CA 1
ATOM 710 C C . TYR A 1 92 ? 0.212 -8.003 -2.527 1.00 92.94 92 TYR A C 1
ATOM 712 O O . TYR A 1 92 ? 0.062 -7.827 -1.319 1.00 92.94 92 TYR A O 1
ATOM 720 N N . GLN A 1 93 ? 0.688 -9.157 -2.998 1.00 93.38 93 GLN A N 1
ATOM 721 C CA . GLN A 1 93 ? 1.118 -10.233 -2.100 1.00 93.38 93 GLN A CA 1
ATOM 722 C C . GLN A 1 93 ? 2.269 -9.781 -1.193 1.00 93.38 93 GLN A C 1
ATOM 724 O O . GLN A 1 93 ? 2.252 -10.057 0.009 1.00 93.38 93 GLN A O 1
ATOM 729 N N . ASP A 1 94 ? 3.239 -9.050 -1.739 1.00 92.44 94 ASP A N 1
ATOM 730 C CA . ASP A 1 94 ? 4.367 -8.530 -0.970 1.00 92.44 94 ASP A CA 1
ATOM 731 C C . ASP A 1 94 ? 3.932 -7.437 0.016 1.00 92.44 94 ASP A C 1
ATOM 733 O O . ASP A 1 94 ? 4.333 -7.482 1.179 1.00 92.44 94 ASP A O 1
ATOM 737 N N . MET A 1 95 ? 3.015 -6.547 -0.373 1.00 94.50 95 MET A N 1
ATOM 738 C CA . MET A 1 95 ? 2.367 -5.609 0.549 1.00 94.50 95 MET A CA 1
ATOM 739 C C . MET A 1 95 ? 1.679 -6.340 1.713 1.00 94.50 95 MET A C 1
ATOM 741 O O . MET A 1 95 ? 1.906 -6.011 2.876 1.00 94.50 95 MET A O 1
ATOM 745 N N . ALA A 1 96 ? 0.891 -7.384 1.440 1.00 94.12 96 ALA A N 1
ATOM 746 C CA . ALA A 1 96 ? 0.248 -8.173 2.493 1.00 94.12 96 ALA A CA 1
ATOM 747 C C . ALA A 1 96 ? 1.266 -8.883 3.403 1.00 94.12 96 ALA A C 1
ATOM 749 O O . ALA A 1 96 ? 1.003 -9.087 4.589 1.00 94.12 96 ALA A O 1
ATOM 750 N N . ASN A 1 97 ? 2.423 -9.281 2.873 1.00 92.62 97 ASN A N 1
ATOM 751 C CA . ASN A 1 97 ? 3.490 -9.878 3.671 1.00 92.62 97 ASN A CA 1
ATOM 752 C C . ASN A 1 97 ? 4.171 -8.842 4.568 1.00 92.62 97 ASN A C 1
ATOM 754 O O . ASN A 1 97 ? 4.366 -9.116 5.750 1.00 92.62 97 ASN A O 1
ATOM 758 N N . VAL A 1 98 ? 4.472 -7.654 4.041 1.00 92.44 98 VAL A N 1
ATOM 759 C CA . VAL A 1 98 ? 5.028 -6.536 4.816 1.00 92.44 98 VAL A CA 1
ATOM 760 C C . VAL A 1 98 ? 4.056 -6.106 5.915 1.00 92.44 98 VAL A C 1
ATOM 762 O O . VAL A 1 98 ? 4.463 -5.989 7.067 1.00 92.44 98 VAL A O 1
ATOM 765 N N . ALA A 1 99 ? 2.765 -5.963 5.602 1.00 92.69 99 ALA A N 1
ATOM 766 C CA . ALA A 1 99 ? 1.720 -5.617 6.567 1.00 92.69 99 ALA A CA 1
ATOM 767 C C . ALA A 1 99 ? 1.726 -6.534 7.806 1.00 92.69 99 ALA A C 1
ATOM 769 O O . ALA A 1 99 ? 1.601 -6.062 8.935 1.00 92.69 99 ALA A O 1
ATOM 770 N N . LYS A 1 100 ? 1.945 -7.842 7.614 1.00 90.62 100 LYS A N 1
ATOM 771 C CA . LYS A 1 100 ? 2.032 -8.828 8.708 1.00 90.62 100 LYS A CA 1
ATOM 772 C C . LYS A 1 100 ? 3.283 -8.673 9.578 1.00 90.62 100 LYS A C 1
ATOM 774 O O . LYS A 1 100 ? 3.300 -9.168 10.704 1.00 90.62 100 LYS A O 1
ATOM 779 N N . MET A 1 101 ? 4.339 -8.043 9.064 1.00 89.12 101 MET A N 1
ATOM 780 C CA . MET A 1 101 ? 5.595 -7.826 9.790 1.00 89.12 101 MET A CA 1
ATOM 781 C C . MET A 1 101 ? 5.547 -6.585 10.696 1.00 89.12 101 MET A C 1
ATOM 783 O O . MET A 1 101 ? 6.354 -6.484 11.622 1.00 89.12 101 MET A O 1
ATOM 787 N N . GLU A 1 102 ? 4.583 -5.682 10.492 1.00 85.75 102 GLU A N 1
ATOM 788 C CA . GLU A 1 102 ? 4.365 -4.477 11.303 1.00 85.75 102 GLU A CA 1
ATOM 789 C C . GLU A 1 102 ? 3.708 -4.823 12.657 1.00 85.75 102 GLU A C 1
ATOM 791 O O . GLU A 1 102 ? 2.511 -4.617 12.864 1.00 85.75 102 GLU A O 1
ATOM 796 N N . LYS A 1 103 ? 4.489 -5.385 13.592 1.00 76.62 103 LYS A N 1
ATOM 797 C CA . LYS A 1 103 ? 4.002 -5.942 14.875 1.00 76.62 103 LYS A CA 1
ATOM 798 C C . LYS A 1 103 ? 3.107 -4.994 15.684 1.00 76.62 103 LYS A C 1
ATOM 800 O O . LYS A 1 103 ? 2.116 -5.450 16.258 1.00 76.62 103 LYS A O 1
ATOM 805 N N . ASP A 1 104 ? 3.429 -3.705 15.685 1.00 82.00 104 ASP A N 1
ATOM 806 C CA . ASP A 1 104 ? 2.747 -2.689 16.496 1.00 82.00 104 ASP A CA 1
ATOM 807 C C . ASP A 1 104 ? 1.670 -1.913 15.721 1.00 82.00 104 ASP A C 1
ATOM 809 O O . ASP A 1 104 ? 0.992 -1.055 16.285 1.00 82.00 104 ASP A O 1
ATOM 813 N N . SER A 1 105 ? 1.462 -2.227 14.437 1.00 85.25 105 SER A N 1
ATOM 814 C CA . SER A 1 105 ? 0.442 -1.562 13.628 1.00 85.25 105 SER A CA 1
ATOM 815 C C . SER A 1 105 ? -0.968 -2.059 13.985 1.00 85.25 105 SER A C 1
ATOM 817 O O . SER A 1 105 ? -1.193 -3.278 14.058 1.00 85.25 105 SER A O 1
ATOM 819 N N . PRO A 1 106 ? -1.965 -1.159 14.124 1.00 86.94 106 PRO A N 1
ATOM 820 C CA . PRO A 1 106 ? -3.372 -1.553 14.238 1.00 86.94 106 PRO A CA 1
ATOM 821 C C . PRO A 1 106 ? -3.878 -2.266 12.972 1.00 86.94 106 PRO A C 1
ATOM 823 O O . PRO A 1 106 ? -4.881 -2.976 13.020 1.00 86.94 106 PRO A O 1
ATOM 826 N N . TYR A 1 107 ? -3.154 -2.137 11.858 1.00 90.00 107 TYR A N 1
ATOM 827 C CA . TYR A 1 107 ? -3.470 -2.735 10.566 1.00 90.00 107 TYR A CA 1
ATOM 828 C C . TYR A 1 107 ? -2.728 -4.052 10.298 1.00 90.00 107 TYR A C 1
ATOM 830 O O . TYR A 1 107 ? -2.792 -4.570 9.191 1.00 90.00 107 TYR A O 1
ATOM 838 N N . ARG A 1 108 ? -2.061 -4.663 11.288 1.00 85.69 108 ARG A N 1
ATOM 839 C CA . ARG A 1 108 ? -1.339 -5.941 11.091 1.00 85.69 108 ARG A CA 1
ATOM 840 C C . ARG A 1 108 ? -2.212 -7.111 10.608 1.00 85.69 108 ARG A C 1
ATOM 842 O O . ARG A 1 108 ? -1.691 -8.117 10.134 1.00 85.69 108 ARG A O 1
ATOM 849 N N . SER A 1 109 ? -3.534 -7.019 10.787 1.00 88.75 109 SER A N 1
ATOM 850 C CA . SER A 1 109 ? -4.502 -8.014 10.309 1.00 88.75 109 SER A CA 1
ATOM 851 C C . SER A 1 109 ? -4.952 -7.786 8.865 1.00 88.75 109 SER A C 1
ATOM 853 O O . SER A 1 109 ? -5.690 -8.620 8.341 1.00 88.75 109 SER A O 1
ATOM 855 N N . VAL A 1 110 ? -4.536 -6.677 8.239 1.00 91.69 110 VAL A N 1
ATOM 856 C CA . VAL A 1 110 ? -4.775 -6.404 6.820 1.00 91.69 110 VAL A CA 1
ATOM 857 C C . VAL A 1 110 ? -4.167 -7.531 5.996 1.00 91.69 110 VAL A C 1
ATOM 859 O O . VAL A 1 110 ? -3.010 -7.918 6.170 1.00 91.69 110 VAL A O 1
ATOM 862 N N . ASN A 1 111 ? -4.976 -8.082 5.103 1.00 93.56 111 ASN A N 1
ATOM 863 C CA . ASN A 1 111 ? -4.596 -9.156 4.199 1.00 93.56 111 ASN A CA 1
ATOM 864 C C . ASN A 1 111 ? -4.775 -8.727 2.739 1.00 93.56 111 ASN A C 1
ATOM 866 O O . ASN A 1 111 ? -5.249 -7.633 2.463 1.00 93.56 111 ASN A O 1
ATOM 870 N N . LEU A 1 112 ? -4.426 -9.614 1.804 1.00 94.38 112 LEU A N 1
ATOM 871 C CA . LEU A 1 112 ? -4.507 -9.351 0.367 1.00 94.38 112 LEU A CA 1
ATOM 872 C C . LEU A 1 112 ? -5.887 -8.849 -0.095 1.00 94.38 112 LEU A C 1
ATOM 874 O O . LEU A 1 112 ? -5.954 -7.947 -0.923 1.00 94.38 112 LEU A O 1
ATOM 878 N N . ALA A 1 113 ? -6.980 -9.398 0.437 1.00 93.19 113 ALA A N 1
ATOM 879 C CA . ALA A 1 113 ? -8.320 -8.952 0.071 1.00 93.19 113 ALA A CA 1
ATOM 880 C C . ALA A 1 113 ? -8.590 -7.518 0.551 1.00 93.19 113 ALA A C 1
ATOM 882 O O . ALA A 1 113 ? -9.256 -6.767 -0.147 1.00 93.19 113 ALA A O 1
ATOM 883 N N . ASP A 1 114 ? -8.027 -7.113 1.692 1.00 94.06 114 ASP A N 1
ATOM 884 C CA . ASP A 1 114 ? -8.200 -5.759 2.224 1.00 94.06 114 ASP A CA 1
ATOM 885 C C . ASP A 1 114 ? -7.455 -4.709 1.387 1.00 94.06 114 ASP A C 1
ATOM 887 O O . ASP A 1 114 ? -8.007 -3.650 1.106 1.00 94.06 114 ASP A O 1
ATOM 891 N N . ILE A 1 115 ? -6.218 -4.994 0.963 1.00 93.25 115 ILE A N 1
ATOM 892 C CA . ILE A 1 115 ? -5.407 -4.073 0.136 1.00 93.25 115 ILE A CA 1
ATOM 893 C C . ILE A 1 115 ? -5.842 -4.016 -1.332 1.00 93.25 115 ILE A C 1
ATOM 895 O O . ILE A 1 115 ? -5.467 -3.076 -2.027 1.00 93.25 115 ILE A O 1
ATOM 899 N N . THR A 1 116 ? -6.620 -4.989 -1.811 1.00 93.50 116 THR A N 1
ATOM 900 C CA . THR A 1 116 ? -7.139 -5.033 -3.195 1.00 93.50 116 THR A CA 1
ATOM 901 C C . THR A 1 116 ? -8.631 -4.703 -3.293 1.00 93.50 116 THR A C 1
ATOM 903 O O . THR A 1 116 ? -9.209 -4.724 -4.379 1.00 93.50 116 THR A O 1
ATOM 906 N N . ASP A 1 117 ? -9.268 -4.364 -2.172 1.00 91.81 117 ASP A N 1
ATOM 907 C CA . ASP A 1 117 ? -10.677 -3.987 -2.118 1.00 91.81 117 ASP A CA 1
ATOM 908 C C . ASP A 1 117 ? -10.913 -2.642 -2.827 1.00 91.81 117 ASP A C 1
ATOM 910 O O . ASP A 1 117 ? -10.451 -1.582 -2.396 1.00 91.81 117 ASP A O 1
ATOM 914 N N . ALA A 1 118 ? -11.683 -2.684 -3.916 1.00 89.00 118 ALA A N 1
ATOM 915 C CA . ALA A 1 118 ? -12.027 -1.509 -4.712 1.00 89.00 118 ALA A CA 1
ATOM 916 C C . ALA A 1 118 ? -12.840 -0.462 -3.929 1.00 89.00 118 ALA A C 1
ATOM 918 O O . ALA A 1 118 ? -12.709 0.735 -4.180 1.00 89.00 118 ALA A O 1
ATOM 919 N N . THR A 1 119 ? -13.666 -0.893 -2.972 1.00 89.81 119 THR A N 1
ATOM 920 C CA . THR A 1 119 ? -14.456 0.013 -2.126 1.00 89.81 119 THR A CA 1
ATOM 921 C C . THR A 1 119 ? -13.554 0.732 -1.133 1.00 89.81 119 THR A C 1
ATOM 923 O O . THR A 1 119 ? -13.696 1.937 -0.929 1.00 89.81 119 THR A O 1
ATOM 926 N N . MET A 1 120 ? -12.606 0.007 -0.534 1.00 92.25 120 MET A N 1
ATOM 927 C CA . MET A 1 120 ? -11.578 0.603 0.318 1.00 92.25 120 MET A CA 1
ATOM 928 C C . MET A 1 120 ? -10.774 1.639 -0.459 1.00 92.25 120 MET A C 1
ATOM 930 O O . MET A 1 120 ? -10.655 2.775 -0.003 1.00 92.25 120 MET A O 1
ATOM 934 N N . TRP A 1 121 ? -10.310 1.277 -1.657 1.00 92.06 121 TRP A N 1
ATOM 935 C CA . TRP A 1 121 ? -9.539 2.183 -2.499 1.00 92.06 121 TRP A CA 1
ATOM 936 C C . TRP A 1 121 ? -10.314 3.444 -2.851 1.00 92.06 121 TRP A C 1
ATOM 938 O O . TRP A 1 121 ? -9.816 4.537 -2.621 1.00 92.06 121 TRP A O 1
ATOM 948 N N . HIS A 1 122 ? -11.560 3.316 -3.307 1.00 90.31 122 HIS A N 1
ATOM 949 C CA . HIS A 1 122 ? -12.406 4.469 -3.615 1.00 90.31 122 HIS A CA 1
ATOM 950 C C . HIS A 1 122 ? -12.550 5.435 -2.423 1.00 90.31 122 HIS A C 1
ATOM 952 O O . HIS A 1 122 ? -12.611 6.648 -2.608 1.00 90.31 122 HIS A O 1
ATOM 958 N N . ASN A 1 123 ? -12.594 4.913 -1.193 1.00 90.44 123 ASN A N 1
ATOM 959 C CA . ASN A 1 123 ? -12.720 5.736 0.010 1.00 90.44 123 ASN A CA 1
ATOM 960 C C . ASN A 1 123 ? -11.410 6.422 0.419 1.00 90.44 123 ASN A C 1
ATOM 962 O O . ASN A 1 123 ? -11.462 7.513 0.982 1.00 90.44 123 ASN A O 1
ATOM 966 N N . LEU A 1 124 ? -10.259 5.786 0.182 1.00 91.50 124 LEU A N 1
ATOM 967 C CA . LEU A 1 124 ? -8.953 6.296 0.615 1.00 91.50 124 LEU A CA 1
ATOM 968 C C . LEU A 1 124 ? -8.190 7.043 -0.486 1.00 91.50 124 LEU A C 1
ATOM 970 O O . LEU A 1 124 ? -7.305 7.828 -0.159 1.00 91.50 124 LEU A O 1
ATOM 974 N N . GLN A 1 125 ? -8.530 6.836 -1.762 1.00 89.94 125 GLN A N 1
ATOM 975 C CA . GLN A 1 125 ? -7.805 7.369 -2.919 1.00 89.94 125 GLN A CA 1
ATOM 976 C C . GLN A 1 125 ? -7.546 8.881 -2.830 1.00 89.94 125 GLN A C 1
ATOM 978 O O . GLN A 1 125 ? -6.383 9.258 -2.957 1.00 89.94 125 GLN A O 1
ATOM 983 N N . PRO A 1 126 ? -8.542 9.752 -2.554 1.00 89.62 126 PRO A N 1
ATOM 984 C CA . PRO A 1 126 ? -8.290 11.193 -2.503 1.00 89.62 126 PRO A CA 1
ATOM 985 C C . PRO A 1 126 ? -7.255 11.575 -1.438 1.00 89.62 126 PRO A C 1
ATOM 987 O O . PRO A 1 126 ? -6.356 12.368 -1.697 1.00 89.62 126 PRO A O 1
ATOM 990 N N . SER A 1 127 ? -7.342 10.967 -0.251 1.00 90.50 127 SER A N 1
ATOM 991 C CA . SER A 1 127 ? -6.392 11.208 0.840 1.00 90.50 127 SER A CA 1
ATOM 992 C C . SER A 1 127 ? -5.018 10.597 0.564 1.00 90.50 127 SER A C 1
ATOM 994 O O . SER A 1 127 ? -4.009 11.131 1.016 1.00 90.50 127 SER A O 1
ATOM 996 N N . TYR A 1 128 ? -4.966 9.491 -0.178 1.00 88.44 128 TYR A N 1
ATOM 997 C CA . TYR A 1 128 ? -3.721 8.859 -0.600 1.00 88.44 128 TYR A CA 1
ATOM 998 C C . TYR A 1 128 ? -2.960 9.725 -1.612 1.00 88.44 128 TYR A C 1
ATOM 1000 O O . TYR A 1 128 ? -1.764 9.957 -1.449 1.00 88.44 128 TYR A O 1
ATOM 1008 N N . GLU A 1 129 ? -3.658 10.239 -2.625 1.00 84.69 129 GLU A N 1
ATOM 1009 C CA . GLU A 1 129 ? -3.104 11.148 -3.637 1.00 84.69 129 GLU A CA 1
ATOM 1010 C C . GLU A 1 129 ? -2.656 12.480 -3.014 1.00 84.69 129 GLU A C 1
ATOM 1012 O O . GLU A 1 129 ? -1.565 12.969 -3.309 1.00 84.69 129 GLU A O 1
ATOM 1017 N N . GLU A 1 130 ? -3.447 13.033 -2.088 1.00 86.12 130 GLU A N 1
ATOM 1018 C CA . GLU A 1 130 ? -3.069 14.219 -1.313 1.00 86.12 130 GLU A CA 1
ATOM 1019 C C . GLU A 1 130 ? -1.802 13.972 -0.480 1.00 86.12 130 GLU A C 1
ATOM 1021 O O . GLU A 1 130 ? -0.880 14.790 -0.490 1.00 86.12 130 GLU A O 1
ATOM 1026 N N . TYR A 1 131 ? -1.717 12.830 0.212 1.00 85.31 131 TYR A N 1
ATOM 1027 C CA . TYR A 1 131 ? -0.532 12.466 0.986 1.00 85.31 131 TYR A CA 1
ATOM 1028 C C . TYR A 1 131 ? 0.707 12.352 0.095 1.00 85.31 131 TYR A C 1
ATOM 1030 O O . TYR A 1 131 ? 1.748 12.909 0.441 1.00 85.31 131 TYR A O 1
ATOM 1038 N N . GLN A 1 132 ? 0.604 11.697 -1.063 1.00 80.31 132 GLN A N 1
ATOM 1039 C CA . GLN A 1 132 ? 1.716 11.604 -2.008 1.00 80.31 132 GLN A CA 1
ATOM 1040 C C . GLN A 1 132 ? 2.155 12.995 -2.491 1.00 80.31 132 GLN A C 1
ATOM 1042 O O . GLN A 1 132 ? 3.343 13.306 -2.447 1.00 80.31 132 GLN A O 1
ATOM 1047 N N . SER A 1 133 ? 1.211 13.856 -2.887 1.00 78.81 133 SER A N 1
ATOM 1048 C CA . SER A 1 133 ? 1.516 15.211 -3.364 1.00 78.81 133 SER A CA 1
ATOM 1049 C C . SER A 1 133 ? 2.195 16.071 -2.296 1.00 78.81 133 SER A C 1
ATOM 1051 O O . SER A 1 133 ? 3.117 16.818 -2.610 1.00 78.81 133 SER A O 1
ATOM 1053 N N . ASN A 1 134 ? 1.764 15.966 -1.037 1.00 81.38 134 ASN A N 1
ATOM 1054 C CA . ASN A 1 134 ? 2.311 16.755 0.070 1.00 81.38 134 ASN A CA 1
ATOM 1055 C C . ASN A 1 134 ? 3.680 16.257 0.553 1.00 81.38 134 ASN A C 1
ATOM 1057 O O . ASN A 1 134 ? 4.386 16.987 1.244 1.00 81.38 134 ASN A O 1
ATOM 1061 N N . ASN A 1 135 ? 4.055 15.024 0.207 1.00 71.44 135 ASN A N 1
ATOM 1062 C CA . ASN A 1 135 ? 5.338 14.428 0.576 1.00 71.44 135 ASN A CA 1
ATOM 1063 C C . ASN A 1 135 ? 6.270 14.244 -0.636 1.00 71.44 135 ASN A C 1
ATOM 1065 O O . ASN A 1 135 ? 7.331 13.640 -0.502 1.00 71.44 135 ASN A O 1
ATOM 1069 N N . ALA A 1 136 ? 5.908 14.791 -1.803 1.00 61.78 136 ALA A N 1
ATOM 1070 C CA . ALA A 1 136 ? 6.664 14.659 -3.048 1.00 61.78 136 ALA A CA 1
ATOM 1071 C C . ALA A 1 136 ? 8.084 15.259 -2.962 1.00 61.78 136 ALA A C 1
ATOM 1073 O O . ALA A 1 136 ? 9.027 14.683 -3.506 1.00 61.78 136 ALA A O 1
ATOM 1074 N N . ASP A 1 137 ? 8.262 16.352 -2.210 1.00 51.72 137 ASP A N 1
ATOM 1075 C CA . ASP A 1 137 ? 9.560 17.028 -2.032 1.00 51.72 137 ASP A CA 1
ATOM 1076 C C . ASP A 1 137 ? 10.561 16.212 -1.191 1.00 51.72 137 ASP A C 1
ATOM 1078 O O . ASP A 1 137 ? 11.766 16.432 -1.271 1.00 51.72 137 ASP A O 1
ATOM 1082 N N . PHE A 1 138 ? 10.097 15.224 -0.414 1.00 47.09 138 PHE A N 1
ATOM 1083 C CA . PHE A 1 138 ? 10.982 14.315 0.327 1.00 47.09 138 PHE A CA 1
ATOM 1084 C C . PHE A 1 138 ? 11.629 13.251 -0.585 1.00 47.09 138 PHE A C 1
ATOM 1086 O O . PHE A 1 138 ? 12.544 12.544 -0.164 1.00 47.09 138 PHE A O 1
ATOM 1093 N N . TYR A 1 139 ? 11.166 13.138 -1.836 1.00 47.56 139 TYR A N 1
ATOM 1094 C CA . TYR A 1 139 ? 11.544 12.073 -2.770 1.00 47.56 139 TYR A CA 1
ATOM 1095 C C . TYR A 1 139 ? 11.928 12.589 -4.171 1.00 47.56 139 TYR A C 1
ATOM 1097 O O . TYR A 1 139 ? 12.290 11.796 -5.039 1.00 47.56 139 TYR A O 1
ATOM 1105 N N . SER A 1 140 ? 11.937 13.910 -4.404 1.00 37.41 140 SER A N 1
ATOM 1106 C CA . SER A 1 140 ? 12.417 14.509 -5.661 1.00 37.41 140 SER A CA 1
ATOM 1107 C C . SER A 1 140 ? 13.942 14.453 -5.842 1.00 37.41 140 SER A C 1
ATOM 1109 O O . SER A 1 140 ? 14.431 14.769 -6.921 1.00 37.41 140 SER A O 1
ATOM 1111 N N . GLU A 1 141 ? 14.710 14.031 -4.830 1.00 35.09 141 GLU A N 1
ATOM 1112 C CA . GLU A 1 141 ? 16.161 13.804 -4.962 1.00 35.09 141 GLU A CA 1
ATOM 1113 C C . GLU A 1 141 ? 16.523 12.440 -5.589 1.00 35.09 141 GLU A C 1
ATOM 1115 O O . GLU A 1 141 ? 17.693 12.198 -5.883 1.00 35.09 141 GLU A O 1
ATOM 1120 N N . THR A 1 142 ? 15.555 11.549 -5.848 1.00 35.78 142 THR A N 1
ATOM 1121 C CA . THR A 1 142 ? 15.819 10.210 -6.423 1.00 35.78 142 THR A CA 1
ATOM 1122 C C . THR A 1 142 ? 15.252 9.979 -7.825 1.00 35.78 142 THR A C 1
ATOM 1124 O O . THR A 1 142 ? 15.443 8.896 -8.381 1.00 35.78 142 THR A O 1
ATOM 1127 N N . LEU A 1 143 ? 14.625 10.976 -8.455 1.00 34.34 143 LEU A N 1
ATOM 1128 C CA . LEU A 1 143 ? 14.204 10.884 -9.856 1.00 34.34 143 LEU A CA 1
ATOM 1129 C C . LEU A 1 143 ? 15.157 11.685 -10.755 1.00 34.34 143 LEU A C 1
ATOM 1131 O O . LEU A 1 143 ? 15.268 12.899 -10.585 1.00 34.34 143 LEU A O 1
ATOM 1135 N N . PRO A 1 144 ? 15.824 11.058 -11.744 1.00 30.97 144 PRO A N 1
ATOM 1136 C CA . PRO A 1 144 ? 16.532 11.810 -12.765 1.00 30.97 144 PRO A CA 1
ATOM 1137 C C . PRO A 1 144 ? 15.502 12.597 -13.577 1.00 30.97 144 PRO A C 1
ATOM 1139 O O . PRO A 1 144 ? 14.645 12.018 -14.247 1.00 30.97 144 PRO A O 1
ATOM 1142 N N . THR A 1 145 ? 15.592 13.922 -13.522 1.00 35.69 145 THR A N 1
ATOM 1143 C CA . THR A 1 145 ? 14.997 14.797 -14.530 1.00 35.69 145 THR A CA 1
ATOM 1144 C C . THR A 1 145 ? 15.576 14.416 -15.891 1.00 35.69 145 THR A C 1
ATOM 1146 O O . THR A 1 145 ? 16.794 14.498 -16.078 1.00 35.69 145 THR A O 1
ATOM 1149 N N . HIS A 1 146 ? 14.721 13.965 -16.809 1.00 38.53 146 HIS A N 1
ATOM 1150 C CA . HIS A 1 146 ? 15.058 13.894 -18.230 1.00 38.53 146 HIS A CA 1
ATOM 1151 C C . HIS A 1 146 ? 15.032 15.288 -18.854 1.00 38.53 146 HIS A C 1
ATOM 1153 O O . HIS A 1 146 ? 14.104 16.058 -18.516 1.00 38.53 146 HIS A O 1
#